Protein AF-A0A962YAD4-F1 (afdb_monomer_lite)

pLDDT: mean 72.47, std 18.09, range [36.38, 94.44]

Sequence (109 aa):
MMKKLAKALASLARNWWQVDQVRISPSEGRLLNLQPPCYLRIGAQTVEIIQRRPAEQRLGVIYDCADDSQLQVNLISLNRALDVCWIRQDQTIELAAADVEVFSGKTGS

Foldseek 3Di:
DPPVVVVVVVVVVCVVPPQDQCLPQCLVVVVQVDDPQWWKAQPNDIWGFHDKDADDPAGWIWTQTPQRKIWTWGQPDPSSDIFIWIGDPNDIDTDDSSRMTIHGPPPDD

Structure (mmCIF, N/CA/C/O backbone):
data_AF-A0A962YAD4-F1
#
_entry.id   AF-A0A962YAD4-F1
#
loop_
_atom_site.group_PDB
_atom_site.id
_atom_site.type_symbol
_atom_site.label_atom_id
_atom_site.label_alt_id
_atom_site.label_comp_id
_atom_site.label_asym_id
_atom_site.label_entity_id
_atom_site.label_seq_id
_atom_site.pdbx_PDB_ins_code
_atom_site.Cartn_x
_atom_site.Cartn_y
_atom_site.Cartn_z
_atom_site.occupancy
_atom_site.B_iso_or_equiv
_atom_site.auth_seq_id
_atom_site.auth_comp_id
_atom_site.auth_asym_id
_atom_site.auth_atom_id
_atom_site.pdbx_PDB_model_num
ATOM 1 N N . MET A 1 1 ? -43.459 -15.295 4.210 1.00 53.56 1 MET A N 1
ATOM 2 C CA . MET A 1 1 ? -42.533 -14.469 5.020 1.00 53.56 1 MET A CA 1
ATOM 3 C C . MET A 1 1 ? -41.050 -14.610 4.619 1.00 53.56 1 MET A C 1
ATOM 5 O O . MET A 1 1 ? -40.346 -13.617 4.681 1.00 53.56 1 MET A O 1
ATOM 9 N N . MET A 1 2 ? -40.575 -15.756 4.096 1.00 49.28 2 MET A N 1
ATOM 10 C CA . MET A 1 2 ? -39.148 -15.970 3.740 1.00 49.28 2 MET A CA 1
ATOM 11 C C . MET A 1 2 ? -38.613 -15.222 2.492 1.00 49.28 2 MET A C 1
ATOM 13 O O . MET A 1 2 ? -37.422 -14.942 2.404 1.00 49.28 2 MET A O 1
ATOM 17 N N . LYS A 1 3 ? -39.465 -14.831 1.530 1.00 49.59 3 LYS A N 1
ATOM 18 C CA . LYS A 1 3 ? -39.019 -14.211 0.258 1.00 49.59 3 LYS A CA 1
ATOM 19 C C . LYS A 1 3 ? -38.532 -12.753 0.382 1.00 49.59 3 LYS A C 1
ATOM 21 O O . LYS A 1 3 ? -37.856 -12.264 -0.518 1.00 49.59 3 LYS A O 1
ATOM 26 N N . LYS A 1 4 ? -38.857 -12.054 1.480 1.00 54.75 4 LYS A N 1
ATOM 27 C CA . LYS A 1 4 ? -38.405 -10.668 1.726 1.00 54.75 4 LYS A CA 1
ATOM 28 C C . LYS A 1 4 ? -36.984 -10.618 2.301 1.00 54.75 4 LYS A C 1
ATOM 30 O O . LYS A 1 4 ? -36.224 -9.732 1.927 1.00 54.75 4 LYS A O 1
ATOM 35 N N . LEU A 1 5 ? -36.600 -11.611 3.108 1.00 56.78 5 LEU A N 1
ATOM 36 C CA . LEU A 1 5 ? -35.252 -11.705 3.681 1.00 56.78 5 LEU A CA 1
ATOM 37 C C . LEU A 1 5 ? -34.199 -12.022 2.609 1.00 56.78 5 LEU A C 1
ATOM 39 O O . LEU A 1 5 ? -33.159 -11.376 2.552 1.00 56.78 5 LEU A O 1
ATOM 43 N N . ALA A 1 6 ? -34.510 -12.949 1.697 1.00 59.91 6 ALA A N 1
ATOM 44 C CA . ALA A 1 6 ? -33.613 -13.304 0.597 1.00 59.91 6 ALA A CA 1
ATOM 45 C C . ALA A 1 6 ? -33.372 -12.131 -0.372 1.00 59.91 6 ALA A C 1
ATOM 47 O O . ALA A 1 6 ? -32.263 -11.956 -0.868 1.00 59.91 6 ALA A O 1
ATOM 48 N N . LYS A 1 7 ? -34.384 -11.282 -0.609 1.00 57.50 7 LYS A N 1
ATOM 49 C CA . LYS A 1 7 ? -34.231 -10.072 -1.435 1.00 57.50 7 LYS A CA 1
ATOM 50 C C . LYS A 1 7 ? -33.395 -8.988 -0.746 1.00 57.50 7 LYS A C 1
ATOM 52 O O . LYS A 1 7 ? -32.622 -8.324 -1.427 1.00 57.50 7 LYS A O 1
ATOM 57 N N . ALA A 1 8 ? -33.505 -8.839 0.575 1.00 57.75 8 ALA A N 1
ATOM 58 C CA . ALA A 1 8 ? -32.683 -7.903 1.345 1.00 57.75 8 ALA A CA 1
ATOM 59 C C . ALA A 1 8 ? -31.211 -8.351 1.417 1.00 57.75 8 ALA A C 1
ATOM 61 O O . ALA A 1 8 ? -30.314 -7.548 1.179 1.00 57.75 8 ALA A O 1
ATOM 62 N N . LEU A 1 9 ? -30.956 -9.646 1.629 1.00 58.31 9 LEU A N 1
ATOM 63 C CA . LEU A 1 9 ? -29.604 -10.220 1.609 1.00 58.31 9 LEU A CA 1
ATOM 64 C C . LEU A 1 9 ? -28.971 -10.175 0.214 1.00 58.31 9 LEU A C 1
ATOM 66 O O . LEU A 1 9 ? -27.808 -9.810 0.084 1.00 58.31 9 LEU A O 1
ATOM 70 N N . ALA A 1 10 ? -29.739 -10.457 -0.840 1.00 59.12 10 ALA A N 1
ATOM 71 C CA . ALA A 1 10 ? -29.253 -10.318 -2.210 1.00 59.12 10 ALA A CA 1
ATOM 72 C C . ALA A 1 10 ? -28.987 -8.851 -2.588 1.00 59.12 10 ALA A C 1
ATOM 74 O O . ALA A 1 10 ? 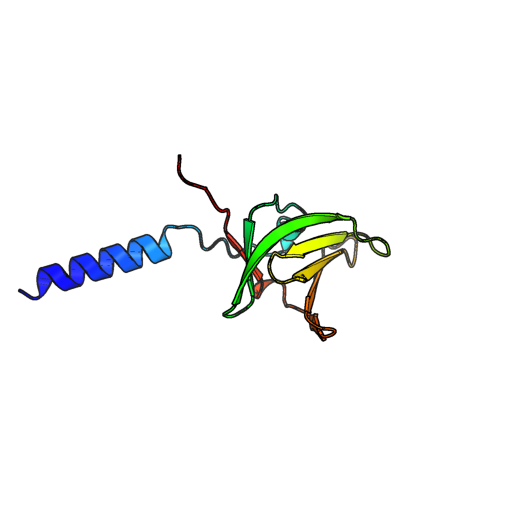-28.087 -8.594 -3.372 1.00 59.12 10 ALA A O 1
ATOM 75 N N . SER A 1 11 ? -29.728 -7.889 -2.030 1.00 54.06 11 SER A N 1
ATOM 76 C CA . SER A 1 11 ? -29.483 -6.452 -2.222 1.00 54.06 11 SER A CA 1
ATOM 77 C C . SER A 1 11 ? -28.233 -5.972 -1.480 1.00 54.06 11 SER A C 1
ATOM 79 O O . SER A 1 11 ? -27.485 -5.164 -2.020 1.00 54.06 11 SER A O 1
ATOM 81 N N . LEU A 1 12 ? -27.984 -6.478 -0.270 1.00 53.62 12 LEU A N 1
ATOM 82 C CA . LEU A 1 12 ? -26.786 -6.157 0.508 1.00 53.62 12 LEU A CA 1
ATOM 83 C C . LEU A 1 12 ? -25.535 -6.796 -0.099 1.00 53.62 12 LEU A C 1
ATOM 85 O O . LEU A 1 12 ? -24.540 -6.107 -0.266 1.00 53.62 12 LEU A O 1
ATOM 89 N N . ALA A 1 13 ? -25.599 -8.055 -0.540 1.00 54.94 13 ALA A N 1
ATOM 90 C CA . ALA A 1 13 ? -24.497 -8.706 -1.250 1.00 54.94 13 ALA A CA 1
ATOM 91 C C . ALA A 1 13 ? -24.216 -8.057 -2.616 1.00 54.94 13 ALA A C 1
ATOM 93 O O . ALA A 1 13 ? -23.066 -7.942 -3.026 1.00 54.94 13 ALA A O 1
ATOM 94 N N . ARG A 1 14 ? -25.257 -7.587 -3.314 1.00 47.00 14 ARG A N 1
ATOM 95 C CA . ARG A 1 14 ? -25.113 -6.898 -4.603 1.00 47.00 14 ARG A CA 1
ATOM 96 C C . ARG A 1 14 ? -24.541 -5.484 -4.432 1.00 47.00 14 ARG A C 1
ATOM 98 O O . ARG A 1 14 ? -23.699 -5.111 -5.233 1.00 47.00 14 ARG A O 1
ATOM 105 N N . ASN A 1 15 ? -24.862 -4.770 -3.347 1.00 46.03 15 ASN A N 1
ATOM 106 C CA . ASN A 1 15 ? -24.179 -3.518 -2.978 1.00 46.03 15 ASN A CA 1
ATOM 107 C C . ASN A 1 15 ? -22.751 -3.744 -2.447 1.00 46.03 15 ASN A C 1
ATOM 109 O O . ASN A 1 15 ? -21.882 -2.914 -2.679 1.00 46.03 15 ASN A O 1
ATOM 113 N N . TRP A 1 16 ? -22.482 -4.875 -1.790 1.00 40.88 16 TRP A N 1
ATOM 114 C CA . TRP A 1 16 ? -21.145 -5.241 -1.303 1.00 40.88 16 TRP A CA 1
ATOM 115 C C . TRP A 1 16 ? -20.200 -5.712 -2.426 1.00 40.88 16 TRP A C 1
ATOM 117 O O . TRP A 1 16 ? -18.984 -5.669 -2.273 1.00 40.88 16 TRP A O 1
ATOM 127 N N . TRP A 1 17 ? -20.755 -6.118 -3.573 1.00 39.31 17 TRP A N 1
ATOM 128 C CA . TRP A 1 17 ? -20.012 -6.524 -4.772 1.00 39.31 17 TRP A CA 1
ATOM 129 C C . TRP A 1 17 ? -19.909 -5.418 -5.842 1.00 39.31 17 TRP A C 1
ATOM 131 O O . TRP A 1 17 ? -18.987 -5.442 -6.651 1.00 39.31 17 TRP A O 1
ATOM 141 N N . GLN A 1 18 ? -20.844 -4.456 -5.882 1.00 38.22 18 GLN A N 1
ATOM 142 C CA . GLN A 1 18 ? -20.897 -3.410 -6.923 1.00 38.22 18 GLN A CA 1
ATOM 143 C C . GLN A 1 18 ? -20.138 -2.120 -6.595 1.00 38.22 18 GLN A C 1
ATOM 145 O O . GLN A 1 18 ? -19.988 -1.283 -7.482 1.00 38.22 18 GLN A O 1
ATOM 150 N N . VAL A 1 19 ? -19.636 -1.952 -5.371 1.00 36.38 19 VAL A N 1
ATOM 151 C CA . VAL A 1 19 ? -18.781 -0.812 -5.012 1.00 36.38 19 VAL A CA 1
ATOM 152 C C . VAL A 1 19 ? -17.327 -1.281 -5.021 1.00 36.38 19 VAL A C 1
ATOM 154 O O . VAL A 1 19 ? -16.742 -1.581 -3.988 1.00 36.38 19 VAL A O 1
ATOM 157 N N . ASP A 1 20 ? -16.796 -1.417 -6.237 1.00 36.81 20 ASP A N 1
ATOM 158 C CA . ASP A 1 20 ? -15.372 -1.303 -6.560 1.00 36.81 20 ASP A CA 1
ATOM 159 C C . ASP A 1 20 ? -14.392 -2.106 -5.685 1.00 36.81 20 ASP A C 1
ATOM 161 O O . ASP A 1 20 ? -13.503 -1.559 -5.033 1.00 36.81 20 ASP A O 1
ATOM 165 N N . GLN A 1 21 ? -14.452 -3.440 -5.783 1.00 40.00 21 GLN A N 1
ATOM 166 C CA . GLN A 1 21 ? -13.249 -4.260 -5.599 1.00 40.00 21 GLN A CA 1
ATOM 167 C C . GLN A 1 21 ? -12.306 -4.020 -6.782 1.00 40.00 21 GLN A C 1
ATOM 169 O O . GLN A 1 21 ? -12.114 -4.888 -7.638 1.00 40.00 21 GLN A O 1
ATOM 174 N N . VAL A 1 22 ? -11.712 -2.830 -6.865 1.00 39.81 22 VAL A N 1
ATOM 175 C CA . VAL A 1 22 ? -10.548 -2.658 -7.722 1.00 39.81 22 VAL A CA 1
ATOM 176 C C . VAL A 1 22 ? -9.408 -3.373 -7.004 1.00 39.81 22 VAL A C 1
ATOM 178 O O . VAL A 1 22 ? -8.681 -2.795 -6.200 1.00 39.81 22 VAL A O 1
ATOM 181 N N . ARG A 1 23 ? -9.271 -4.676 -7.274 1.00 44.12 23 ARG A N 1
ATOM 182 C CA . ARG A 1 23 ? -8.011 -5.396 -7.083 1.00 44.12 23 ARG A CA 1
ATOM 183 C C . ARG A 1 23 ? -7.013 -4.755 -8.034 1.00 44.12 23 ARG A C 1
ATOM 185 O O . ARG A 1 23 ? -6.884 -5.159 -9.187 1.00 44.12 23 ARG A O 1
ATOM 192 N N . ILE A 1 24 ? -6.412 -3.659 -7.587 1.00 49.75 24 ILE A N 1
ATOM 193 C CA . ILE A 1 24 ? -5.457 -2.905 -8.379 1.00 49.75 24 ILE A CA 1
ATOM 194 C C . ILE A 1 24 ? -4.208 -3.766 -8.462 1.00 49.75 24 ILE A C 1
ATOM 196 O O . ILE A 1 24 ? -3.413 -3.803 -7.530 1.00 49.75 24 ILE A O 1
ATOM 200 N N . SER A 1 25 ? -4.036 -4.464 -9.585 1.00 46.62 25 SER A N 1
ATOM 201 C CA . SER A 1 25 ? -2.761 -5.108 -9.863 1.00 46.62 25 SER A CA 1
ATOM 202 C C . SER A 1 25 ? -1.686 -4.008 -9.933 1.00 46.62 25 SER A C 1
ATOM 204 O O . SER A 1 25 ? -1.832 -3.038 -10.686 1.00 46.62 25 SER A O 1
ATOM 206 N N . PRO A 1 26 ? -0.597 -4.107 -9.163 1.00 47.91 26 PRO A N 1
ATOM 207 C CA . PRO A 1 26 ? 0.467 -3.101 -9.168 1.00 47.91 26 PRO A CA 1
ATOM 208 C C . PRO A 1 26 ? 1.150 -2.960 -10.532 1.00 47.91 26 PRO A C 1
ATOM 210 O O . PRO A 1 26 ? 1.698 -1.902 -10.836 1.00 47.91 26 PRO A O 1
ATOM 213 N N . SER A 1 27 ? 1.014 -3.966 -11.404 1.00 48.09 27 SER A N 1
ATOM 214 C CA . SER A 1 27 ? 1.415 -3.928 -12.816 1.00 48.09 27 SER A CA 1
ATOM 215 C C . SER A 1 27 ? 0.820 -2.763 -13.617 1.00 48.09 27 SER A C 1
ATOM 217 O O . SER A 1 27 ? 1.402 -2.364 -14.625 1.00 48.09 27 SER A O 1
ATOM 219 N N . GLU A 1 28 ? -0.291 -2.171 -13.173 1.00 51.81 28 GLU A N 1
ATOM 220 C CA . GLU A 1 28 ? -0.885 -0.994 -13.821 1.00 51.81 28 GLU A CA 1
ATOM 221 C C . GLU A 1 28 ? -0.261 0.340 -13.366 1.00 51.81 28 GLU A C 1
ATOM 223 O O . GLU A 1 28 ? -0.671 1.402 -13.832 1.00 51.81 28 GLU A O 1
ATOM 228 N N . GLY A 1 29 ? 0.712 0.331 -12.444 1.00 57.28 29 GLY A N 1
ATOM 229 C CA . GLY A 1 29 ? 1.357 1.548 -11.931 1.00 57.28 29 GLY A CA 1
ATOM 230 C C . GLY A 1 29 ? 0.422 2.457 -11.122 1.00 57.28 29 GLY A C 1
ATOM 231 O O . GLY A 1 29 ? 0.781 3.583 -10.781 1.00 57.28 29 GLY A O 1
ATOM 232 N N . ARG A 1 30 ? -0.789 1.991 -10.797 1.00 67.88 30 ARG A N 1
ATOM 233 C CA . ARG A 1 30 ? -1.797 2.778 -10.073 1.00 67.88 30 ARG A CA 1
ATOM 234 C C . ARG A 1 30 ? -1.441 2.959 -8.597 1.00 67.88 30 ARG A C 1
ATOM 236 O O . ARG A 1 30 ? -1.699 4.037 -8.074 1.00 67.88 30 ARG A O 1
ATOM 243 N N . LEU A 1 31 ? -0.754 1.992 -7.972 1.00 73.50 31 LEU A N 1
ATOM 244 C CA . LEU A 1 31 ? -0.220 2.151 -6.609 1.00 73.50 31 LEU A CA 1
ATOM 245 C C . LEU A 1 31 ? 0.797 3.293 -6.488 1.00 73.50 31 LEU A C 1
ATOM 247 O O . LEU A 1 31 ? 0.929 3.847 -5.412 1.00 73.50 31 LEU A O 1
ATOM 251 N N . LEU A 1 32 ? 1.485 3.686 -7.566 1.00 74.31 32 LEU A N 1
ATOM 252 C CA . LEU A 1 32 ? 2.404 4.837 -7.545 1.00 74.31 32 LEU A CA 1
ATOM 253 C C . LEU A 1 32 ? 1.673 6.188 -7.588 1.00 74.31 32 LEU A C 1
ATOM 255 O O . LEU A 1 32 ? 2.263 7.236 -7.306 1.00 74.31 32 LEU A O 1
ATOM 259 N N . ASN A 1 33 ? 0.403 6.172 -7.995 1.00 79.12 33 ASN A N 1
ATOM 260 C CA . ASN A 1 33 ? -0.369 7.349 -8.380 1.00 79.12 33 ASN A CA 1
ATOM 261 C C . ASN A 1 33 ? -1.608 7.569 -7.505 1.00 79.12 33 ASN A C 1
ATOM 263 O O . ASN A 1 33 ? -2.475 8.363 -7.877 1.00 79.12 33 ASN A O 1
ATOM 267 N N . LEU A 1 34 ? -1.695 6.900 -6.350 1.00 82.75 34 LEU A N 1
ATOM 268 C CA . LEU A 1 34 ? -2.794 7.115 -5.411 1.00 82.75 34 LEU A CA 1
ATOM 269 C C . LEU A 1 34 ? -2.868 8.586 -5.000 1.00 82.75 34 LEU A C 1
ATOM 271 O O . LEU A 1 34 ? -1.840 9.213 -4.735 1.00 82.75 34 LEU A O 1
ATOM 275 N N . GLN A 1 35 ? -4.088 9.116 -4.972 1.00 84.88 35 GLN A N 1
ATOM 276 C CA . GLN A 1 35 ? -4.388 10.483 -4.563 1.00 84.88 35 GLN A CA 1
ATOM 277 C C . GLN A 1 35 ? -5.029 10.436 -3.172 1.00 84.88 35 GLN A C 1
ATOM 279 O O . GLN A 1 35 ? -6.139 9.913 -3.054 1.00 84.88 35 GLN A O 1
ATOM 284 N N . PRO A 1 36 ? -4.349 10.931 -2.126 1.00 87.12 36 PRO A N 1
ATOM 285 C CA . PRO A 1 36 ? -4.961 11.110 -0.814 1.00 87.12 36 PRO A CA 1
ATOM 286 C C . PRO A 1 36 ? -6.098 12.159 -0.849 1.00 87.12 36 PRO A C 1
ATOM 288 O O . PRO A 1 36 ? -6.010 13.103 -1.640 1.00 87.12 36 PRO A O 1
ATOM 291 N N . PRO A 1 37 ? -7.125 12.048 0.016 1.00 89.69 37 PRO A N 1
ATOM 292 C CA . PRO A 1 37 ? -7.354 10.942 0.942 1.00 89.69 37 PRO A CA 1
ATOM 293 C C . PRO A 1 37 ? -7.921 9.711 0.220 1.00 89.69 37 PRO A C 1
ATOM 295 O O . PRO A 1 37 ? -8.811 9.808 -0.627 1.00 89.69 37 PRO A O 1
ATOM 298 N N . CYS A 1 38 ? -7.406 8.528 0.548 1.00 85.38 38 CYS A N 1
ATOM 299 C CA . CYS A 1 38 ? -7.953 7.262 0.055 1.00 85.38 38 CYS A CA 1
ATOM 300 C C . CYS A 1 38 ? -7.699 6.143 1.063 1.00 85.38 38 CYS A C 1
ATOM 302 O O . CYS A 1 38 ? -6.844 6.282 1.929 1.00 85.38 38 CYS A O 1
ATOM 304 N N . TYR A 1 39 ? -8.428 5.036 0.963 1.00 86.19 39 TYR A N 1
ATOM 305 C CA . TYR A 1 39 ? -8.275 3.923 1.897 1.00 86.19 39 TYR A CA 1
ATOM 306 C C . TYR A 1 39 ? -7.517 2.772 1.245 1.00 86.19 39 TYR A C 1
ATOM 308 O O . TYR A 1 39 ? -7.767 2.428 0.091 1.00 86.19 39 TYR A O 1
ATOM 316 N N . LEU A 1 40 ? -6.619 2.152 2.000 1.00 83.94 40 LEU A N 1
ATOM 317 C CA . LEU A 1 40 ? -5.984 0.885 1.673 1.00 83.94 40 LEU A CA 1
ATOM 318 C C . LEU A 1 40 ? -6.586 -0.222 2.526 1.00 83.94 40 LEU A C 1
ATOM 320 O O . LEU A 1 40 ? -6.901 -0.011 3.696 1.00 83.94 40 LEU A O 1
ATOM 324 N N . ARG A 1 41 ? -6.680 -1.422 1.964 1.00 82.50 41 ARG A N 1
ATOM 325 C CA . ARG A 1 41 ? -6.905 -2.651 2.717 1.00 82.50 41 ARG A CA 1
ATOM 326 C C . ARG A 1 41 ? -5.724 -3.579 2.513 1.00 82.50 41 ARG A C 1
ATOM 328 O O . ARG A 1 41 ? -5.391 -3.912 1.379 1.00 82.50 41 ARG A O 1
ATOM 335 N N . ILE A 1 42 ? -5.115 -3.973 3.624 1.00 80.62 42 ILE A N 1
ATOM 336 C CA . ILE A 1 42 ? -3.974 -4.884 3.691 1.00 80.62 42 ILE A CA 1
ATOM 337 C C . ILE A 1 42 ? -4.420 -6.064 4.550 1.00 80.62 42 ILE A C 1
ATOM 339 O O . ILE A 1 42 ? -4.617 -5.942 5.763 1.00 80.62 42 ILE A O 1
ATOM 343 N N . GLY A 1 43 ? -4.681 -7.202 3.907 1.00 81.38 43 GLY A N 1
ATOM 344 C CA . GLY A 1 43 ? -5.336 -8.337 4.559 1.00 81.38 43 GLY A CA 1
ATOM 345 C C . GLY A 1 43 ? -6.707 -7.958 5.144 1.00 81.38 43 GLY A C 1
ATOM 346 O O . GLY A 1 43 ? -7.637 -7.616 4.414 1.00 81.38 43 GLY A O 1
ATOM 347 N N . ALA A 1 44 ? -6.847 -8.039 6.471 1.00 79.81 44 ALA A N 1
ATOM 348 C CA . ALA A 1 44 ? -8.079 -7.687 7.187 1.00 79.81 44 ALA A CA 1
ATOM 349 C C . ALA A 1 44 ? -8.104 -6.240 7.716 1.00 79.81 44 ALA A C 1
ATOM 351 O O . ALA A 1 44 ? -9.124 -5.811 8.256 1.00 79.81 44 ALA A O 1
ATOM 352 N N . GLN A 1 45 ? -7.002 -5.497 7.588 1.00 82.44 45 GLN A N 1
ATOM 353 C CA . GLN A 1 45 ? -6.877 -4.142 8.116 1.00 82.44 45 GLN A CA 1
ATOM 354 C C . GLN A 1 45 ? -7.199 -3.116 7.028 1.00 82.44 45 GLN A C 1
ATOM 356 O O . GLN A 1 45 ? -6.659 -3.198 5.927 1.00 82.44 45 GLN A O 1
ATOM 361 N N . THR A 1 46 ? -8.048 -2.141 7.355 1.00 88.88 46 THR A N 1
ATOM 362 C CA . THR A 1 46 ? -8.313 -0.966 6.516 1.00 88.88 46 THR A CA 1
ATOM 363 C C . THR A 1 46 ? -7.679 0.258 7.154 1.00 88.88 46 THR A C 1
ATOM 365 O O . THR A 1 46 ? -7.804 0.457 8.362 1.00 88.88 46 THR A O 1
ATOM 368 N N . VAL A 1 47 ? -7.019 1.078 6.346 1.00 90.38 47 VAL A N 1
ATOM 369 C CA . VAL A 1 47 ? -6.259 2.244 6.792 1.00 90.38 47 VAL A CA 1
ATOM 370 C C . VAL A 1 47 ? -6.403 3.388 5.792 1.00 90.38 47 VAL A C 1
ATOM 372 O O . VAL A 1 47 ? -6.492 3.158 4.590 1.00 90.38 47 VAL A O 1
ATOM 375 N N . GLU A 1 48 ? -6.474 4.623 6.280 1.00 92.56 48 GLU A N 1
ATOM 376 C CA . GLU A 1 48 ? -6.574 5.817 5.438 1.00 92.56 48 GLU A CA 1
ATOM 377 C C . GLU A 1 48 ? -5.186 6.369 5.120 1.00 92.56 48 GLU A C 1
ATOM 379 O O . GLU A 1 48 ? -4.423 6.686 6.030 1.00 92.56 48 GLU A O 1
ATOM 384 N N . ILE A 1 49 ? -4.876 6.522 3.835 1.00 91.31 49 ILE A N 1
ATOM 385 C CA . ILE A 1 49 ? -3.753 7.324 3.366 1.00 91.31 49 ILE A CA 1
ATOM 386 C C . ILE A 1 49 ? -4.149 8.790 3.471 1.00 91.31 49 ILE A C 1
ATOM 388 O O . ILE A 1 49 ? -5.083 9.237 2.800 1.00 91.31 49 ILE A O 1
ATOM 392 N N . ILE A 1 50 ? -3.353 9.545 4.215 1.00 93.94 50 ILE A N 1
ATOM 393 C CA . ILE A 1 50 ? -3.542 10.984 4.409 1.00 93.94 50 ILE A CA 1
ATOM 394 C C . ILE A 1 50 ? -2.541 11.812 3.603 1.00 93.94 50 ILE A C 1
ATOM 396 O O . ILE A 1 50 ? -2.835 12.946 3.229 1.00 93.94 50 ILE A O 1
ATOM 400 N N . GLN A 1 51 ? -1.375 11.247 3.281 1.00 93.62 51 GLN A N 1
ATOM 401 C CA . GLN A 1 51 ? -0.312 11.965 2.590 1.00 93.62 51 GLN A CA 1
ATOM 402 C C . GLN A 1 51 ? 0.458 11.049 1.638 1.00 93.62 51 GLN A C 1
ATOM 404 O O . GLN A 1 51 ? 0.588 9.847 1.854 1.00 93.62 51 GLN A O 1
ATOM 409 N N . ARG A 1 52 ? 0.970 11.640 0.554 1.00 92.31 52 ARG A N 1
ATOM 410 C CA . ARG A 1 52 ? 1.871 11.006 -0.412 1.00 92.31 52 ARG A CA 1
ATOM 411 C C . ARG A 1 52 ? 3.123 11.857 -0.536 1.00 92.31 52 ARG A C 1
ATOM 413 O O . ARG A 1 52 ? 3.024 13.062 -0.765 1.00 92.31 52 ARG A O 1
ATOM 420 N N . ARG A 1 53 ? 4.291 11.230 -0.477 1.00 92.31 53 ARG A N 1
ATOM 421 C CA . ARG A 1 53 ? 5.587 11.891 -0.655 1.00 92.31 53 ARG A CA 1
ATOM 422 C C . ARG A 1 53 ? 6.547 11.012 -1.464 1.00 92.31 53 ARG A C 1
ATOM 424 O O . ARG A 1 53 ? 6.361 9.798 -1.518 1.00 92.31 53 ARG A O 1
ATOM 431 N N . PRO A 1 54 ? 7.541 11.593 -2.152 1.00 89.81 54 PRO A N 1
ATOM 432 C CA . PRO A 1 54 ? 8.563 10.803 -2.833 1.00 89.81 54 PRO A CA 1
ATOM 433 C C . PRO A 1 54 ? 9.412 10.025 -1.818 1.00 89.81 54 PRO A C 1
ATOM 435 O O . PRO A 1 54 ? 9.678 10.517 -0.721 1.00 89.81 54 PRO A O 1
ATOM 438 N N . ALA A 1 55 ? 9.848 8.821 -2.191 1.00 87.75 55 ALA A N 1
ATOM 439 C CA . ALA A 1 55 ? 10.854 8.097 -1.421 1.00 87.75 55 ALA A CA 1
ATOM 440 C C . ALA A 1 55 ? 12.229 8.775 -1.581 1.00 87.75 55 ALA A C 1
ATOM 442 O O . ALA A 1 55 ? 12.599 9.193 -2.676 1.00 87.75 55 ALA A O 1
ATOM 443 N N . GLU A 1 56 ? 12.993 8.892 -0.493 1.00 83.44 56 GLU A N 1
ATOM 444 C CA . GLU A 1 56 ? 14.253 9.659 -0.485 1.00 83.44 56 GLU A CA 1
ATOM 445 C C . GLU A 1 56 ? 15.431 8.895 -1.103 1.00 83.44 56 GLU A C 1
ATOM 447 O O . GLU A 1 56 ? 16.297 9.485 -1.743 1.00 83.44 56 GLU A O 1
ATOM 452 N N . GLN A 1 57 ? 15.471 7.574 -0.914 1.00 82.00 57 GLN A N 1
ATOM 453 C CA . GLN A 1 57 ? 16.636 6.743 -1.253 1.00 82.00 57 GLN A CA 1
ATOM 454 C C . GLN A 1 57 ? 16.443 5.890 -2.513 1.00 82.00 57 GLN A C 1
ATOM 456 O O . GLN A 1 57 ? 17.403 5.319 -3.030 1.00 82.00 57 GLN A O 1
ATOM 461 N N . ARG A 1 58 ? 15.206 5.754 -3.001 1.00 80.50 58 ARG A N 1
ATOM 462 C CA . ARG A 1 58 ? 14.843 4.899 -4.140 1.00 80.50 58 ARG A CA 1
ATOM 463 C C . ARG A 1 58 ? 13.794 5.591 -5.001 1.00 80.50 58 ARG A C 1
ATOM 465 O O . ARG A 1 58 ? 13.032 6.416 -4.510 1.00 80.50 58 ARG A O 1
ATOM 472 N N . LEU A 1 59 ? 13.720 5.214 -6.278 1.00 83.75 59 LEU A N 1
ATOM 473 C CA . LEU A 1 59 ? 12.613 5.631 -7.138 1.00 83.75 59 LEU A CA 1
ATOM 474 C C . LEU A 1 59 ? 11.325 4.985 -6.624 1.00 83.75 59 LEU A C 1
ATOM 476 O O . LEU A 1 59 ? 11.175 3.767 -6.681 1.00 83.75 59 LEU A O 1
ATOM 480 N N . GLY A 1 60 ? 10.413 5.795 -6.100 1.00 87.00 60 GLY A N 1
ATOM 481 C CA . GLY A 1 60 ? 9.218 5.296 -5.438 1.00 87.00 60 GLY A CA 1
ATOM 482 C C . GLY A 1 60 ? 8.431 6.388 -4.733 1.00 87.00 60 GLY A C 1
ATOM 483 O O . GLY A 1 60 ? 8.728 7.580 -4.844 1.00 87.00 60 GLY A O 1
ATOM 484 N N . VAL A 1 61 ? 7.417 5.960 -3.996 1.00 89.75 61 VAL A N 1
ATOM 485 C CA . VAL A 1 61 ? 6.549 6.823 -3.197 1.00 89.75 61 VAL A CA 1
ATOM 486 C C . VAL A 1 61 ? 6.351 6.217 -1.817 1.00 89.75 61 VAL A C 1
ATOM 488 O O . VAL A 1 61 ? 6.357 4.998 -1.653 1.00 89.75 61 VAL A O 1
ATOM 491 N N . ILE A 1 62 ? 6.173 7.086 -0.834 1.00 92.69 62 ILE A N 1
ATOM 492 C CA . ILE A 1 62 ? 5.766 6.737 0.519 1.00 92.69 62 ILE A CA 1
ATOM 493 C C . ILE A 1 62 ? 4.391 7.352 0.747 1.00 92.69 62 ILE A C 1
ATOM 495 O O . ILE A 1 62 ? 4.151 8.519 0.417 1.00 92.69 62 ILE A O 1
ATOM 499 N N . TYR A 1 63 ? 3.495 6.545 1.289 1.00 93.19 63 TYR A N 1
ATOM 500 C CA . TYR A 1 63 ? 2.174 6.947 1.724 1.00 93.19 63 TYR A CA 1
ATOM 501 C C . TYR A 1 63 ? 2.128 6.914 3.238 1.00 93.19 63 TYR A C 1
ATOM 503 O O . TYR A 1 63 ? 2.302 5.849 3.829 1.00 93.19 63 TYR A O 1
ATOM 511 N N . ASP A 1 64 ? 1.883 8.068 3.846 1.00 94.44 64 ASP A N 1
ATOM 512 C CA . ASP A 1 64 ? 1.684 8.158 5.285 1.00 94.44 64 ASP A CA 1
ATOM 513 C C . ASP A 1 64 ? 0.203 7.914 5.585 1.00 94.44 64 ASP A C 1
ATOM 515 O O . ASP A 1 64 ? -0.694 8.438 4.905 1.00 94.44 64 ASP A O 1
ATOM 519 N N . CYS A 1 65 ? -0.038 7.076 6.585 1.00 93.38 65 CYS A N 1
ATOM 520 C CA . CYS A 1 65 ? -1.363 6.633 6.972 1.00 93.38 65 CYS A CA 1
ATOM 521 C C . CYS A 1 65 ? -1.812 7.273 8.289 1.00 93.38 65 CYS A C 1
ATOM 523 O O . CYS A 1 65 ? -0.993 7.670 9.112 1.00 93.38 65 CYS A O 1
ATOM 525 N N . ALA A 1 66 ? -3.126 7.353 8.504 1.00 93.12 66 ALA A N 1
ATOM 526 C CA . ALA A 1 66 ? -3.710 7.987 9.689 1.00 93.12 66 ALA A CA 1
ATOM 527 C C . ALA A 1 66 ? -3.397 7.278 11.026 1.00 93.12 66 ALA A C 1
ATOM 529 O O . ALA A 1 66 ? -3.589 7.873 12.082 1.00 93.12 66 ALA A O 1
ATOM 530 N N . ASP A 1 67 ? -2.960 6.015 10.998 1.00 91.75 67 ASP A N 1
ATOM 531 C CA . ASP A 1 67 ? -2.590 5.208 12.172 1.00 91.75 67 ASP A CA 1
ATOM 532 C C . ASP A 1 67 ? -1.065 5.156 12.405 1.00 91.75 67 ASP A C 1
ATOM 534 O O . ASP A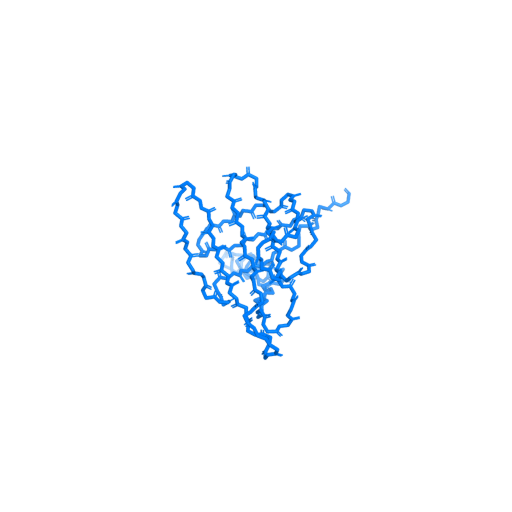 1 67 ? -0.562 4.198 12.997 1.00 91.75 67 ASP A O 1
ATOM 538 N N . ASP A 1 68 ? -0.340 6.164 11.906 1.00 92.81 68 ASP A N 1
ATOM 539 C CA . ASP A 1 68 ? 1.124 6.302 11.958 1.00 92.81 68 ASP A CA 1
ATOM 540 C C . ASP A 1 68 ? 1.910 5.188 11.240 1.00 92.81 68 ASP A C 1
ATOM 542 O O . ASP A 1 68 ? 3.126 5.055 11.402 1.00 92.81 68 ASP A O 1
ATOM 546 N N . SER A 1 69 ? 1.240 4.374 10.426 1.00 93.94 69 SER A N 1
ATOM 547 C CA . SER A 1 69 ? 1.898 3.425 9.531 1.00 93.94 69 SER A CA 1
ATOM 548 C C . SER A 1 69 ? 2.265 4.064 8.187 1.00 93.94 69 SER A C 1
ATOM 550 O O . SER A 1 69 ? 1.830 5.169 7.844 1.00 93.94 69 SER A O 1
ATOM 552 N N . GLN A 1 70 ? 3.096 3.369 7.411 1.00 93.88 70 GLN A N 1
ATOM 553 C CA . GLN A 1 70 ? 3.518 3.819 6.089 1.00 93.88 70 GLN A CA 1
ATOM 554 C C . GLN A 1 70 ? 3.444 2.686 5.065 1.00 93.88 70 GLN A C 1
ATOM 556 O O . GLN A 1 70 ? 3.916 1.578 5.318 1.00 93.88 70 GLN A O 1
ATOM 561 N N . LEU A 1 71 ? 2.921 2.981 3.872 1.00 90.56 71 LEU A N 1
ATOM 562 C CA . LEU A 1 71 ? 3.096 2.128 2.694 1.00 90.56 71 LEU A CA 1
ATOM 563 C C . LEU A 1 71 ? 4.205 2.714 1.824 1.00 90.56 71 LEU A C 1
ATOM 565 O O . LEU A 1 71 ? 4.061 3.800 1.265 1.00 90.56 71 LEU A O 1
ATOM 569 N N . GLN A 1 72 ? 5.292 1.976 1.659 1.00 91.31 72 GLN A N 1
ATOM 570 C CA . GLN A 1 72 ? 6.365 2.313 0.738 1.00 91.31 72 GLN A CA 1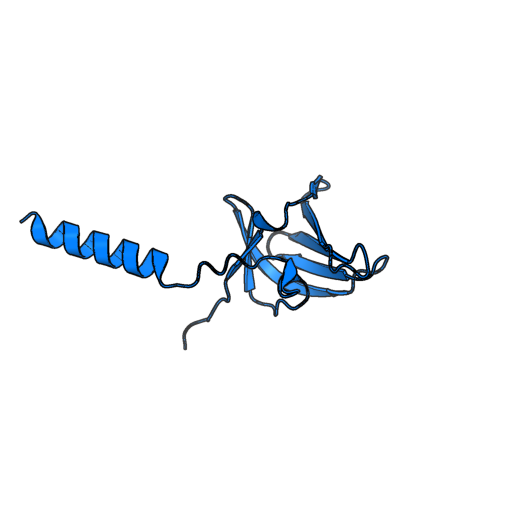
ATOM 571 C C . GLN A 1 72 ? 6.244 1.472 -0.531 1.00 91.31 72 GLN A C 1
ATOM 573 O O . GLN A 1 72 ? 6.196 0.248 -0.476 1.00 91.31 72 GLN A O 1
ATOM 578 N N . VAL A 1 73 ? 6.230 2.133 -1.686 1.00 88.12 73 VAL A N 1
ATOM 579 C CA . VAL A 1 73 ? 6.182 1.487 -3.001 1.00 88.12 73 VAL A CA 1
ATOM 580 C C . VAL A 1 73 ? 7.419 1.907 -3.789 1.00 88.12 73 VAL A C 1
ATOM 582 O O . VAL A 1 73 ? 7.521 3.066 -4.197 1.00 88.12 73 VAL A O 1
ATOM 585 N N . ASN A 1 74 ? 8.358 0.986 -4.019 1.00 86.88 74 ASN A N 1
ATOM 586 C CA . ASN A 1 74 ? 9.576 1.244 -4.794 1.00 86.88 74 ASN A CA 1
ATOM 587 C C . ASN A 1 74 ? 9.523 0.570 -6.172 1.00 86.88 74 ASN A C 1
ATOM 589 O O . ASN A 1 74 ? 9.011 -0.533 -6.333 1.00 86.88 74 ASN A O 1
ATOM 593 N N . LEU A 1 75 ? 10.116 1.212 -7.174 1.00 81.62 75 LEU A N 1
ATOM 594 C CA . LEU A 1 75 ? 10.357 0.640 -8.497 1.00 81.62 75 LEU A CA 1
ATOM 595 C C . LEU A 1 75 ? 11.665 -0.160 -8.476 1.00 81.62 75 LEU A C 1
ATOM 597 O O . LEU A 1 75 ? 12.734 0.409 -8.260 1.00 81.62 75 LEU A O 1
ATOM 601 N N . ILE A 1 76 ? 11.591 -1.470 -8.728 1.00 78.44 76 ILE A N 1
ATOM 602 C CA . ILE A 1 76 ? 12.768 -2.359 -8.700 1.00 78.44 76 ILE A CA 1
ATOM 603 C C . ILE A 1 76 ? 13.518 -2.349 -10.046 1.00 78.44 76 ILE A C 1
ATOM 605 O O . ILE A 1 76 ? 14.733 -2.526 -10.074 1.00 78.44 76 ILE A O 1
ATOM 609 N N . SER A 1 77 ? 12.844 -2.149 -11.187 1.00 65.31 77 SER A N 1
ATOM 610 C CA . SER A 1 77 ? 13.504 -2.142 -12.509 1.00 65.31 77 SER A CA 1
ATOM 611 C C . SER A 1 77 ? 12.635 -1.570 -13.641 1.00 65.31 77 SER A C 1
ATOM 613 O O . SER A 1 77 ? 11.430 -1.366 -13.481 1.00 65.31 77 SER A O 1
ATOM 615 N N . LEU A 1 78 ? 13.237 -1.386 -14.830 1.00 61.53 78 LEU A N 1
ATOM 616 C CA . LEU A 1 78 ? 12.562 -1.002 -16.086 1.00 61.53 78 LEU A CA 1
ATOM 617 C C . LEU A 1 78 ? 11.414 -1.951 -16.491 1.00 61.53 78 LEU A C 1
ATOM 619 O O . LEU A 1 78 ? 10.540 -1.554 -17.259 1.00 61.53 78 LEU A O 1
ATOM 623 N N . ASN A 1 79 ? 11.364 -3.163 -15.928 1.00 61.16 79 ASN A N 1
ATOM 624 C CA . ASN A 1 79 ? 10.284 -4.131 -16.141 1.00 61.16 79 ASN A CA 1
ATOM 625 C C . ASN A 1 79 ? 9.020 -3.845 -15.307 1.00 61.16 79 ASN A C 1
ATOM 627 O O . ASN A 1 79 ? 8.134 -4.693 -15.245 1.00 61.16 79 ASN A O 1
ATOM 631 N N . ARG A 1 80 ? 8.914 -2.666 -14.671 1.00 63.25 80 ARG A N 1
ATOM 632 C CA . ARG A 1 80 ? 7.749 -2.232 -13.869 1.00 63.25 80 ARG A CA 1
ATOM 633 C C . ARG A 1 80 ? 7.440 -3.133 -12.666 1.00 63.25 80 ARG A C 1
ATOM 635 O O . ARG A 1 80 ? 6.319 -3.125 -12.166 1.00 63.25 80 ARG A O 1
ATOM 642 N N . ALA A 1 81 ? 8.425 -3.894 -12.193 1.00 71.69 81 ALA A N 1
ATOM 643 C CA . ALA A 1 81 ? 8.302 -4.625 -10.940 1.00 71.69 81 ALA A CA 1
ATOM 644 C C . ALA A 1 81 ? 8.280 -3.632 -9.769 1.00 71.69 81 ALA A C 1
ATOM 646 O O . ALA A 1 81 ? 9.097 -2.704 -9.727 1.00 71.69 81 ALA A O 1
ATOM 647 N N . LEU A 1 82 ? 7.343 -3.835 -8.845 1.00 74.19 82 LEU A N 1
ATOM 648 C CA . LEU A 1 82 ? 7.166 -3.004 -7.661 1.00 74.19 82 LEU A CA 1
ATOM 649 C C . LEU A 1 82 ? 7.513 -3.802 -6.408 1.00 74.19 82 LEU A C 1
ATOM 651 O O . LEU A 1 82 ? 7.049 -4.926 -6.243 1.00 74.19 82 LEU A O 1
ATOM 655 N N . ASP A 1 83 ? 8.318 -3.178 -5.558 1.00 84.69 83 ASP A N 1
ATOM 656 C CA . ASP A 1 83 ? 8.543 -3.540 -4.164 1.00 84.69 83 ASP A CA 1
ATOM 657 C C . ASP A 1 83 ? 7.483 -2.819 -3.335 1.00 84.69 83 ASP A C 1
ATOM 659 O O . ASP A 1 83 ? 7.358 -1.595 -3.452 1.00 84.69 83 ASP A O 1
ATOM 663 N N . VAL A 1 84 ? 6.702 -3.54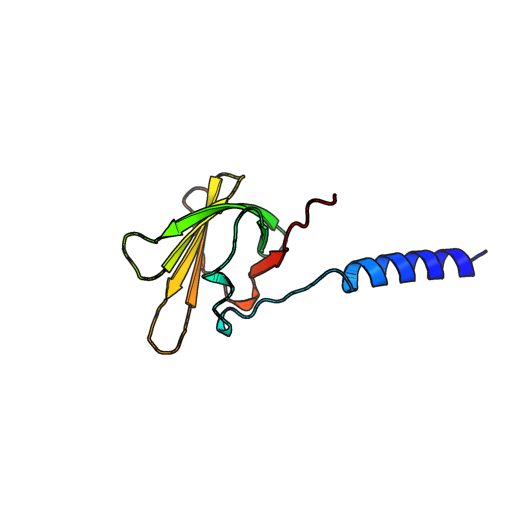2 -2.542 1.00 86.31 84 VAL A N 1
ATOM 664 C CA . VAL A 1 84 ? 5.659 -2.942 -1.708 1.00 86.31 84 VAL A CA 1
ATOM 665 C C . VAL A 1 84 ? 5.913 -3.348 -0.269 1.00 86.31 84 VAL A C 1
ATOM 667 O O . VAL A 1 84 ? 5.816 -4.518 0.077 1.00 86.31 84 VAL A O 1
ATOM 670 N N . CYS A 1 85 ? 6.208 -2.370 0.576 1.00 89.31 85 CYS A N 1
ATOM 671 C CA . CYS A 1 85 ? 6.515 -2.573 1.983 1.00 89.31 85 CYS A CA 1
ATOM 672 C C . CYS A 1 85 ? 5.517 -1.816 2.849 1.00 89.31 85 CYS A C 1
ATOM 674 O O . CYS A 1 85 ? 5.248 -0.637 2.625 1.00 89.31 85 CYS A O 1
ATOM 676 N N . TRP A 1 86 ? 5.006 -2.483 3.874 1.00 89.94 86 TRP A N 1
ATOM 677 C CA . TRP A 1 86 ? 4.193 -1.886 4.919 1.00 89.94 86 TRP A CA 1
ATOM 678 C C . TRP A 1 86 ? 5.005 -1.755 6.198 1.00 89.94 86 TRP A C 1
ATOM 680 O O . TRP A 1 86 ? 5.511 -2.748 6.716 1.00 89.94 86 TRP A O 1
ATOM 690 N N . ILE A 1 87 ? 5.141 -0.532 6.694 1.00 91.12 87 ILE A N 1
ATOM 691 C CA . ILE A 1 87 ? 5.963 -0.197 7.852 1.00 91.12 87 ILE A CA 1
ATOM 692 C C . ILE A 1 87 ? 5.034 0.221 8.989 1.00 91.12 87 ILE A C 1
ATOM 694 O O . ILE A 1 87 ? 4.261 1.169 8.852 1.00 91.12 87 ILE A O 1
ATOM 698 N N . ARG A 1 88 ? 5.103 -0.478 10.123 1.00 91.50 88 ARG A N 1
ATOM 699 C CA . ARG A 1 88 ? 4.307 -0.183 11.321 1.00 91.50 88 ARG A CA 1
ATOM 700 C C . ARG A 1 88 ? 5.090 -0.549 12.573 1.00 91.50 88 ARG A C 1
ATOM 702 O O . ARG A 1 88 ? 5.491 -1.697 12.704 1.00 91.50 88 ARG A O 1
ATOM 709 N N . GLN A 1 89 ? 5.233 0.388 13.516 1.00 83.88 89 GLN A N 1
ATOM 710 C CA . GLN A 1 89 ? 5.828 0.128 14.841 1.00 83.88 89 GLN A CA 1
ATOM 711 C C . GLN A 1 89 ? 7.145 -0.672 14.750 1.00 83.88 89 GLN A C 1
ATOM 713 O O . GLN A 1 89 ? 7.283 -1.732 15.356 1.00 83.88 89 GLN A O 1
ATOM 718 N N . ASP A 1 90 ? 8.072 -0.190 13.919 1.00 83.06 90 ASP A N 1
ATOM 719 C CA . ASP A 1 90 ? 9.382 -0.799 13.626 1.00 83.06 90 ASP A CA 1
ATOM 720 C C . ASP A 1 90 ? 9.361 -2.163 12.916 1.00 83.06 90 ASP A C 1
ATOM 722 O O . ASP A 1 90 ? 10.407 -2.779 12.704 1.00 83.06 90 ASP A O 1
ATOM 726 N N . GLN A 1 91 ? 8.191 -2.639 12.493 1.00 87.94 91 GLN A N 1
ATOM 727 C CA . GLN A 1 91 ? 8.063 -3.819 11.648 1.00 87.94 91 GLN A CA 1
ATOM 728 C C . GLN A 1 91 ? 7.888 -3.411 10.193 1.00 87.94 91 GLN A C 1
ATOM 730 O O . GLN A 1 91 ? 7.018 -2.605 9.866 1.00 87.94 91 GLN A O 1
ATOM 735 N N . THR A 1 92 ? 8.680 -4.029 9.321 1.00 89.94 92 THR A N 1
ATOM 736 C CA . THR A 1 92 ? 8.521 -3.930 7.871 1.00 89.94 92 THR A CA 1
ATOM 737 C C . THR A 1 92 ? 8.000 -5.257 7.348 1.00 89.94 92 THR A C 1
ATOM 739 O O . THR A 1 92 ? 8.634 -6.296 7.530 1.00 89.94 92 THR A O 1
ATOM 742 N N . ILE A 1 93 ? 6.843 -5.215 6.700 1.00 87.50 93 ILE A N 1
ATOM 743 C CA . ILE A 1 93 ? 6.194 -6.361 6.074 1.00 87.50 93 ILE A CA 1
ATOM 744 C C . ILE A 1 93 ? 6.270 -6.154 4.567 1.00 87.50 93 ILE A C 1
ATOM 746 O O . ILE A 1 93 ? 5.704 -5.196 4.043 1.00 87.50 93 ILE A O 1
ATOM 750 N N . GLU A 1 94 ? 6.969 -7.043 3.871 1.00 87.06 94 GLU A N 1
ATOM 751 C CA . GLU A 1 94 ? 6.912 -7.093 2.413 1.00 87.06 94 GLU A CA 1
ATOM 752 C C . GLU A 1 94 ? 5.544 -7.645 2.004 1.00 87.06 94 GLU A C 1
ATOM 754 O O . GLU A 1 94 ? 5.109 -8.698 2.478 1.00 87.06 94 GLU A O 1
ATOM 759 N N . LEU A 1 95 ? 4.837 -6.897 1.165 1.00 82.44 95 LEU A N 1
ATOM 760 C CA . LEU A 1 95 ? 3.511 -7.244 0.689 1.00 82.44 95 LEU A CA 1
ATOM 761 C C . LEU A 1 95 ? 3.607 -7.717 -0.748 1.00 82.44 95 LEU A C 1
ATOM 763 O O . LEU A 1 95 ? 4.189 -7.045 -1.606 1.00 82.44 95 LEU A O 1
ATOM 767 N N . ALA A 1 96 ? 2.956 -8.843 -1.040 1.00 75.94 96 ALA A N 1
ATOM 768 C CA . ALA A 1 96 ? 2.735 -9.166 -2.426 1.00 75.94 96 ALA A CA 1
ATOM 769 C C . ALA A 1 96 ? 1.799 -8.110 -3.007 1.00 75.94 96 ALA A C 1
ATOM 771 O O . ALA A 1 96 ? 0.841 -7.643 -2.392 1.00 75.94 96 ALA A O 1
ATOM 772 N N . ALA A 1 97 ? 2.063 -7.778 -4.256 1.00 64.38 97 ALA A N 1
ATOM 773 C CA . ALA A 1 97 ? 1.274 -6.858 -5.042 1.00 64.38 97 ALA A CA 1
ATOM 774 C C . ALA A 1 97 ? -0.257 -7.097 -4.959 1.00 64.38 97 ALA A C 1
ATOM 776 O O . ALA A 1 97 ? -1.044 -6.156 -4.999 1.00 64.38 97 ALA A O 1
ATOM 777 N N . ALA A 1 98 ? -0.674 -8.361 -4.856 1.00 67.38 98 ALA A N 1
ATOM 778 C CA . ALA A 1 98 ? -2.074 -8.771 -4.788 1.00 67.38 98 ALA A CA 1
ATOM 779 C C . ALA A 1 98 ? -2.731 -8.570 -3.408 1.00 67.38 98 ALA A C 1
ATOM 781 O O . ALA A 1 98 ? -3.954 -8.664 -3.312 1.00 67.38 98 ALA A O 1
ATOM 782 N N . ASP A 1 99 ? -1.944 -8.297 -2.367 1.00 71.62 99 ASP A N 1
ATOM 783 C CA . ASP A 1 99 ? -2.408 -8.197 -0.979 1.00 71.62 99 ASP A CA 1
ATOM 784 C C . ASP A 1 99 ? -2.837 -6.774 -0.591 1.00 71.62 99 ASP A C 1
ATOM 786 O O . ASP A 1 99 ? -3.330 -6.554 0.518 1.00 71.6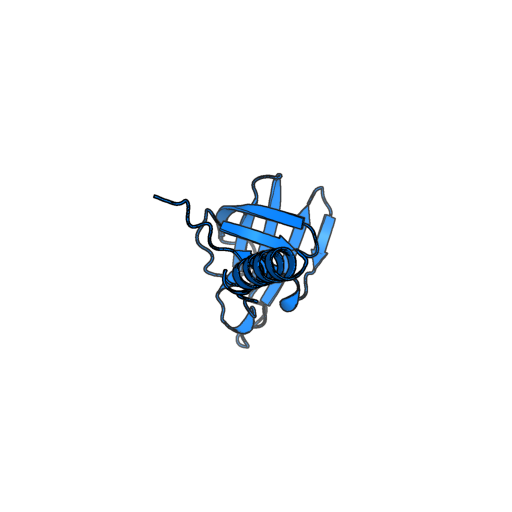2 99 ASP A O 1
ATOM 790 N N . VAL A 1 100 ? -2.658 -5.810 -1.503 1.00 68.31 100 VAL A N 1
ATOM 791 C CA . VAL A 1 100 ? -3.024 -4.404 -1.317 1.00 68.31 100 VAL A CA 1
ATOM 792 C C . VAL A 1 100 ? -4.218 -4.063 -2.194 1.00 68.31 100 VAL A C 1
ATOM 794 O O . VAL A 1 100 ? -4.141 -4.060 -3.422 1.00 68.31 100 VAL A O 1
ATOM 797 N N . GLU A 1 101 ? -5.325 -3.713 -1.555 1.00 74.81 101 GLU A N 1
ATOM 798 C CA . GLU A 1 101 ? -6.513 -3.204 -2.233 1.00 74.81 101 GLU A CA 1
ATOM 799 C C . GLU A 1 101 ? -6.720 -1.727 -1.907 1.00 74.81 101 GLU A C 1
ATOM 801 O O . GLU A 1 101 ? -6.425 -1.281 -0.800 1.00 74.81 101 GLU A O 1
ATOM 806 N N . VAL A 1 102 ? -7.238 -0.955 -2.864 1.00 71.62 102 VAL A N 1
ATOM 807 C CA . VAL A 1 102 ? -7.402 0.496 -2.715 1.00 71.62 102 VAL A CA 1
ATOM 808 C C . VAL A 1 102 ? -8.848 0.888 -2.958 1.00 71.62 102 VAL A C 1
ATOM 810 O O . VAL A 1 102 ? -9.445 0.502 -3.962 1.00 71.62 102 VAL A O 1
ATOM 813 N N . PHE A 1 103 ? -9.375 1.732 -2.079 1.00 71.56 103 PHE A N 1
ATOM 814 C CA . PHE A 1 103 ? -10.727 2.260 -2.140 1.00 71.56 103 PHE A CA 1
ATOM 815 C C . PHE A 1 103 ? -10.653 3.777 -2.272 1.00 71.56 103 PHE A C 1
ATOM 817 O O . PHE A 1 103 ? -10.104 4.480 -1.419 1.00 71.56 103 PHE A O 1
ATOM 824 N N . SER A 1 104 ? -11.233 4.303 -3.350 1.00 65.62 104 SER A N 1
ATOM 825 C CA . SER A 1 104 ? -11.472 5.737 -3.459 1.00 65.62 104 SER A CA 1
ATOM 826 C C . SER A 1 104 ? -12.608 6.107 -2.512 1.00 65.62 104 SER A C 1
ATOM 828 O O . SER A 1 104 ? -13.761 5.736 -2.753 1.00 65.62 104 SER A O 1
ATOM 830 N N . GLY A 1 105 ? -12.299 6.843 -1.447 1.00 54.03 105 GLY A N 1
ATOM 831 C CA . GLY A 1 105 ? -13.321 7.476 -0.629 1.00 54.03 105 GLY A CA 1
ATOM 832 C C . GLY A 1 105 ? -13.991 8.575 -1.445 1.00 54.03 105 GLY A C 1
ATOM 833 O O . GLY A 1 105 ? -13.508 9.699 -1.477 1.00 54.03 105 GLY A O 1
ATOM 834 N N . LYS A 1 106 ? -15.101 8.279 -2.130 1.00 48.94 106 LYS A N 1
ATOM 835 C CA . LYS A 1 106 ? -16.047 9.344 -2.468 1.00 48.94 106 LYS A CA 1
ATOM 836 C C . LYS A 1 106 ? -16.717 9.730 -1.159 1.00 48.94 106 LYS A C 1
ATOM 838 O O . LYS A 1 106 ? -17.660 9.066 -0.735 1.00 48.94 106 LYS A O 1
AT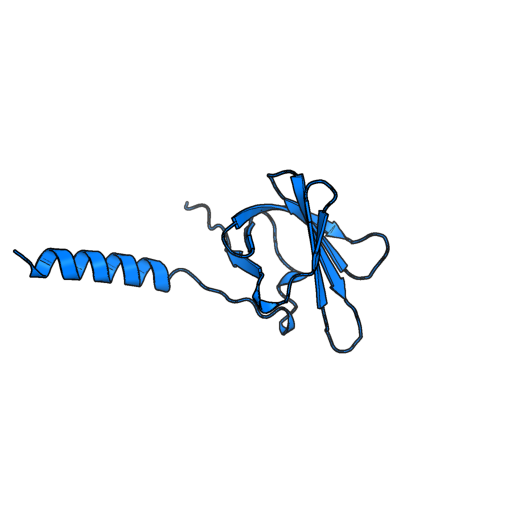OM 843 N N . THR A 1 107 ? -16.215 10.772 -0.507 1.00 46.69 107 THR A N 1
ATOM 844 C CA . THR A 1 107 ? -17.035 11.526 0.436 1.00 46.69 107 THR A CA 1
ATOM 845 C C . THR A 1 107 ? -18.271 11.975 -0.341 1.00 46.69 107 THR A C 1
ATOM 847 O O . THR A 1 107 ? -18.179 12.685 -1.342 1.00 46.69 107 THR A O 1
ATOM 850 N N . GLY A 1 108 ? -19.426 11.410 0.013 1.00 43.66 108 GLY A N 1
ATOM 851 C CA . GLY A 1 108 ? -20.698 11.809 -0.569 1.00 43.66 108 GLY A CA 1
ATOM 852 C C . GLY A 1 108 ? -20.942 13.294 -0.309 1.00 43.66 108 GLY A C 1
ATOM 853 O O . GLY A 1 108 ? -20.716 13.735 0.813 1.00 43.66 108 GLY A O 1
ATOM 854 N N . SER A 1 109 ? -21.354 13.976 -1.386 1.00 36.97 109 SER A N 1
ATOM 855 C CA . SER A 1 109 ? -22.039 15.276 -1.522 1.00 36.97 109 SER A CA 1
ATOM 856 C C . SER A 1 109 ? -21.954 16.306 -0.401 1.00 36.97 109 SER A C 1
ATOM 858 O O . SER A 1 109 ? -22.484 16.041 0.697 1.00 36.97 109 SER A O 1
#

Radius of gyration: 16.91 Å; chains: 1; bounding box: 59×31×31 Å

Secondary structure (DSSP, 8-state):
-HHHHHHHHHHHHHHHHHS------GGGSGGGS--SSEEEEETTEEEEEEEEEE-SSSSEEEEEETTS-EEEEEE-STT--EEEEEEETTEEEE--GGGEEEE------